Protein AF-A0A835HH61-F1 (afdb_monomer_lite)

Structure (mmCIF, N/CA/C/O backbone):
data_AF-A0A835HH61-F1
#
_entry.id   AF-A0A835HH61-F1
#
loop_
_atom_site.group_PDB
_atom_site.id
_atom_site.type_symbol
_atom_site.label_atom_id
_atom_site.label_alt_id
_atom_site.label_comp_id
_atom_site.label_asym_id
_atom_site.label_entity_id
_atom_site.label_seq_id
_atom_site.pdbx_PDB_ins_code
_atom_site.Cartn_x
_atom_site.Cartn_y
_atom_site.Cartn_z
_atom_site.occupancy
_atom_site.B_iso_or_equiv
_atom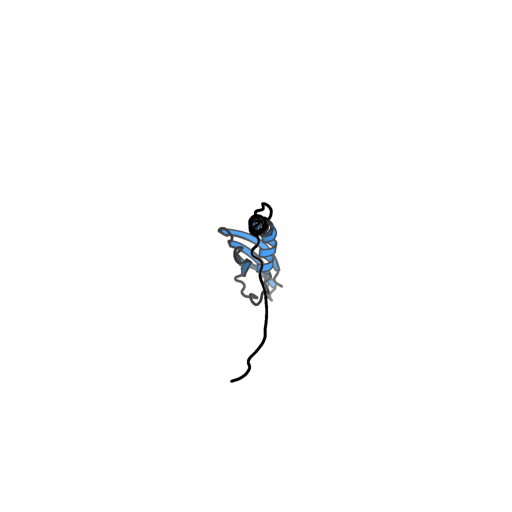_site.auth_seq_id
_atom_site.auth_comp_id
_atom_site.auth_asym_id
_atom_site.auth_atom_id
_atom_site.pdbx_PDB_model_num
ATOM 1 N N . MET A 1 1 ? 15.748 7.597 -13.199 1.00 56.84 1 MET A N 1
ATOM 2 C CA . MET A 1 1 ? 14.953 7.857 -11.973 1.00 56.84 1 MET A CA 1
ATOM 3 C C . MET A 1 1 ? 13.600 7.179 -12.129 1.00 56.84 1 MET A C 1
ATOM 5 O O . MET A 1 1 ? 13.004 7.337 -13.187 1.00 56.84 1 MET A O 1
ATOM 9 N N . ALA A 1 2 ? 13.149 6.400 -11.142 1.00 72.69 2 ALA A N 1
ATOM 10 C CA . ALA A 1 2 ? 11.863 5.702 -11.209 1.00 72.69 2 ALA A CA 1
ATOM 11 C C . ALA A 1 2 ? 10.735 6.573 -10.633 1.00 72.69 2 ALA A C 1
ATOM 13 O O . ALA A 1 2 ? 10.918 7.182 -9.579 1.00 72.69 2 ALA A O 1
ATOM 14 N N . SER A 1 3 ? 9.583 6.639 -11.309 1.00 80.38 3 SER A N 1
ATOM 15 C CA . SER A 1 3 ? 8.435 7.441 -10.856 1.00 80.38 3 SER A CA 1
ATOM 16 C C . SER A 1 3 ? 7.109 6.706 -11.040 1.00 80.38 3 SER A C 1
ATOM 18 O O . SER A 1 3 ? 6.824 6.186 -12.122 1.00 80.38 3 SER A O 1
ATOM 20 N N . CYS A 1 4 ? 6.306 6.664 -9.978 1.00 88.31 4 CYS A N 1
ATOM 21 C CA . CYS A 1 4 ? 4.953 6.112 -9.971 1.00 88.31 4 CYS A CA 1
ATOM 22 C C . CYS A 1 4 ? 4.008 7.137 -10.615 1.00 88.31 4 CYS A C 1
ATOM 24 O O . CYS A 1 4 ? 4.057 8.311 -10.257 1.00 88.31 4 CYS A O 1
ATOM 26 N N . PHE A 1 5 ? 3.182 6.720 -11.577 1.00 88.94 5 PHE A N 1
ATOM 27 C CA . PHE A 1 5 ? 2.400 7.659 -12.406 1.00 88.94 5 PHE A CA 1
ATOM 28 C C . PHE A 1 5 ? 0.945 7.243 -12.650 1.00 88.94 5 PHE A C 1
ATOM 30 O O . PHE A 1 5 ? 0.171 8.011 -13.213 1.00 88.94 5 PHE A O 1
ATOM 37 N N . ASN A 1 6 ? 0.580 6.024 -12.272 1.00 90.00 6 ASN A N 1
ATOM 38 C CA . ASN A 1 6 ? -0.776 5.506 -12.354 1.00 90.00 6 ASN A CA 1
ATOM 39 C C . ASN A 1 6 ? -0.938 4.490 -11.217 1.00 90.00 6 ASN A C 1
ATOM 41 O O . ASN A 1 6 ? -0.031 3.699 -10.961 1.00 90.00 6 ASN A O 1
ATOM 45 N N . THR A 1 7 ? -2.043 4.574 -10.486 1.00 92.88 7 THR A N 1
ATOM 46 C CA . THR A 1 7 ? -2.425 3.621 -9.441 1.00 92.88 7 THR A CA 1
ATOM 47 C C . THR A 1 7 ? -3.888 3.296 -9.670 1.00 92.88 7 THR A C 1
ATOM 49 O O . THR A 1 7 ? -4.699 4.207 -9.811 1.00 92.88 7 THR A O 1
ATOM 52 N N . THR A 1 8 ? -4.216 2.014 -9.753 1.00 92.69 8 THR A N 1
ATOM 53 C CA . THR A 1 8 ? -5.576 1.539 -10.023 1.00 92.69 8 THR A CA 1
ATOM 54 C C . THR A 1 8 ? -5.939 0.456 -9.029 1.00 92.69 8 THR A C 1
ATOM 56 O O . THR A 1 8 ? -5.175 -0.492 -8.859 1.00 92.69 8 THR A O 1
ATOM 59 N N . GLN A 1 9 ? -7.106 0.575 -8.401 1.00 92.94 9 GLN A N 1
ATOM 60 C CA . GLN A 1 9 ? -7.737 -0.537 -7.697 1.00 92.94 9 GLN A CA 1
ATOM 61 C C . GLN A 1 9 ? -8.154 -1.591 -8.733 1.00 92.94 9 GLN A C 1
ATOM 63 O O . GLN A 1 9 ? -8.772 -1.242 -9.738 1.00 92.94 9 GLN A O 1
ATOM 68 N N . VAL A 1 10 ? -7.787 -2.855 -8.514 1.00 94.00 10 VAL A N 1
ATOM 69 C CA . VAL A 1 10 ? -8.087 -3.968 -9.440 1.00 94.00 10 VAL A CA 1
ATOM 70 C C . VAL A 1 10 ? -8.921 -5.076 -8.805 1.00 94.00 10 VAL A C 1
ATOM 72 O O . VAL A 1 10 ? -9.594 -5.812 -9.519 1.00 94.00 10 VAL A O 1
ATOM 75 N N . HIS A 1 11 ? -8.904 -5.187 -7.477 1.00 91.56 11 HIS A N 1
ATOM 76 C CA . HIS A 1 11 ? -9.694 -6.167 -6.743 1.00 91.56 11 HIS A CA 1
ATOM 77 C C . HIS A 1 11 ? -10.103 -5.617 -5.374 1.00 91.56 11 HIS A C 1
ATOM 79 O O . HIS A 1 11 ? -9.358 -4.848 -4.760 1.00 91.56 11 HIS A O 1
ATOM 85 N N . VAL A 1 12 ? -11.286 -6.018 -4.911 1.00 90.25 12 VAL A N 1
ATOM 86 C CA . VAL A 1 12 ? -11.831 -5.710 -3.585 1.00 90.25 12 VAL A CA 1
ATOM 87 C C . VAL A 1 12 ? -12.506 -6.977 -3.069 1.00 90.25 12 VAL A C 1
ATOM 89 O O . VAL A 1 12 ? -13.485 -7.426 -3.661 1.00 90.25 12 VAL A O 1
ATOM 92 N N . ASP A 1 13 ? -11.994 -7.524 -1.970 1.00 88.06 13 ASP A N 1
ATOM 93 C CA . ASP A 1 13 ? -12.581 -8.649 -1.241 1.00 88.06 13 ASP A CA 1
ATOM 94 C C . ASP A 1 13 ? -12.845 -8.227 0.211 1.00 88.06 13 ASP A C 1
ATOM 96 O O . ASP A 1 13 ? -11.948 -8.163 1.058 1.00 88.06 13 ASP A O 1
ATOM 100 N N . GLY A 1 14 ? -14.089 -7.832 0.487 1.00 85.56 14 GLY A N 1
ATOM 101 C CA . GLY A 1 14 ? -14.501 -7.299 1.785 1.00 85.56 14 GLY A CA 1
ATOM 102 C C . GLY A 1 14 ? -13.697 -6.059 2.199 1.00 85.56 14 GLY A C 1
ATOM 103 O O . GLY A 1 14 ? -13.927 -4.962 1.695 1.00 85.56 14 GLY A O 1
ATOM 104 N N . LYS A 1 15 ? -12.775 -6.229 3.158 1.00 84.25 15 LYS A N 1
ATOM 105 C CA . LYS A 1 15 ? -11.859 -5.173 3.642 1.00 84.25 15 LYS A CA 1
ATOM 106 C C . LYS A 1 15 ? -10.451 -5.246 3.033 1.00 84.25 15 LYS A C 1
ATOM 108 O O . LYS A 1 15 ? -9.603 -4.427 3.388 1.00 84.25 15 LYS A O 1
ATOM 113 N N . ILE A 1 16 ? -10.189 -6.216 2.161 1.00 89.56 16 ILE A N 1
ATOM 114 C CA . ILE A 1 16 ? -8.922 -6.374 1.450 1.00 89.56 16 ILE A CA 1
ATOM 115 C C . ILE A 1 16 ? -9.061 -5.719 0.076 1.00 89.56 16 ILE A C 1
ATOM 117 O O . ILE A 1 16 ? -10.049 -5.919 -0.628 1.00 89.56 16 ILE A O 1
ATOM 121 N N . VAL A 1 17 ? -8.077 -4.909 -0.302 1.00 91.19 17 VAL A N 1
ATOM 122 C CA . VAL A 1 17 ? -8.062 -4.167 -1.563 1.00 91.19 17 VAL A CA 1
ATOM 123 C C . VAL A 1 17 ? -6.719 -4.368 -2.247 1.00 91.19 17 VAL A C 1
ATOM 125 O O . VAL A 1 17 ? -5.673 -4.121 -1.646 1.00 91.19 17 VAL A O 1
ATOM 128 N N . THR A 1 18 ? -6.741 -4.760 -3.517 1.00 93.31 18 THR A N 1
ATOM 129 C CA . THR A 1 18 ? -5.534 -4.897 -4.338 1.00 93.31 18 THR A CA 1
ATOM 130 C C . THR A 1 18 ? -5.428 -3.734 -5.313 1.00 93.31 18 THR A C 1
ATOM 132 O O . THR A 1 18 ? -6.362 -3.436 -6.066 1.00 93.31 18 THR A O 1
ATOM 135 N N . TYR A 1 19 ? -4.260 -3.099 -5.329 1.00 93.44 19 TYR A N 1
ATOM 136 C CA . TYR A 1 19 ? -3.899 -2.024 -6.243 1.00 93.44 19 TYR A CA 1
ATOM 137 C C . TYR A 1 19 ? -2.752 -2.448 -7.160 1.00 93.44 19 TYR A C 1
ATOM 139 O O . TYR A 1 19 ? -1.792 -3.078 -6.723 1.00 93.44 19 TYR A O 1
ATOM 147 N N . ILE A 1 20 ? -2.806 -2.005 -8.414 1.00 94.44 20 ILE A N 1
ATOM 148 C CA . ILE A 1 20 ? -1.669 -2.022 -9.335 1.00 94.44 20 ILE A CA 1
ATOM 149 C C . ILE A 1 20 ? -1.093 -0.611 -9.428 1.00 94.44 20 ILE A C 1
ATOM 151 O O . ILE A 1 20 ? -1.781 0.328 -9.830 1.00 94.44 20 ILE A O 1
ATOM 155 N N . VAL A 1 21 ? 0.184 -0.465 -9.071 1.00 93.56 21 VAL A N 1
ATOM 156 C CA . VAL A 1 21 ? 0.950 0.782 -9.190 1.00 93.56 21 VAL A CA 1
ATOM 157 C C . VAL A 1 21 ? 1.904 0.674 -10.375 1.00 93.56 21 VAL A C 1
ATOM 159 O O . VAL A 1 21 ? 2.828 -0.141 -10.373 1.00 93.56 21 VAL A O 1
ATOM 162 N N . LYS A 1 22 ? 1.713 1.525 -11.387 1.00 93.75 22 LYS A N 1
ATOM 163 C CA . LYS A 1 22 ? 2.568 1.584 -12.579 1.00 93.75 22 LYS A CA 1
ATOM 164 C C . LYS A 1 22 ? 3.696 2.590 -12.387 1.00 93.75 22 LYS A C 1
ATOM 166 O O . LYS A 1 22 ? 3.485 3.734 -11.970 1.00 93.75 22 LYS A O 1
ATOM 171 N N . VAL A 1 23 ? 4.905 2.164 -12.736 1.00 91.62 23 VAL A N 1
ATOM 172 C CA . VAL A 1 23 ? 6.155 2.894 -12.512 1.00 91.62 23 VAL A CA 1
ATOM 173 C C . VAL A 1 23 ? 6.911 3.028 -13.821 1.00 91.62 23 VAL A C 1
ATOM 175 O O . VAL A 1 23 ? 7.155 2.035 -14.505 1.00 91.62 23 VAL A O 1
ATOM 178 N N . ARG A 1 24 ? 7.307 4.255 -14.171 1.00 92.62 24 ARG A N 1
ATOM 179 C CA . ARG A 1 24 ? 8.228 4.498 -15.286 1.00 92.62 24 ARG A CA 1
ATOM 180 C C . ARG A 1 24 ? 9.634 4.154 -14.833 1.00 92.62 24 ARG A C 1
ATOM 182 O O . ARG A 1 24 ? 10.114 4.715 -13.849 1.00 92.62 24 ARG A O 1
ATOM 189 N N . MET A 1 25 ? 10.273 3.265 -15.571 1.00 88.56 25 MET A N 1
ATOM 190 C CA . MET A 1 25 ? 11.652 2.843 -15.388 1.00 88.56 25 MET A CA 1
ATOM 191 C C . MET A 1 25 ? 12.495 3.380 -16.549 1.00 88.56 25 MET A C 1
ATOM 193 O O . MET A 1 25 ? 11.986 3.574 -17.655 1.00 88.56 25 MET A O 1
ATOM 197 N N . VAL A 1 26 ? 13.773 3.649 -16.283 1.00 89.50 26 VAL A N 1
ATOM 198 C CA . VAL A 1 26 ? 14.739 4.127 -17.281 1.00 89.50 26 VAL A CA 1
ATOM 199 C C . VAL A 1 26 ? 16.055 3.388 -17.051 1.00 89.50 26 VAL A C 1
ATOM 201 O O . VAL A 1 26 ? 16.531 3.394 -15.913 1.00 89.50 26 VAL A O 1
ATOM 204 N N . SER A 1 27 ? 16.619 2.752 -18.082 1.00 87.06 27 SER A N 1
ATOM 205 C CA . SER A 1 27 ? 17.934 2.096 -17.999 1.00 87.06 27 SER A CA 1
ATOM 206 C C . SER A 1 27 ? 19.051 3.132 -18.079 1.00 87.06 27 SER A C 1
ATOM 208 O O . SER A 1 27 ? 18.840 4.277 -18.481 1.00 87.06 27 SER A O 1
ATOM 210 N N . GLU A 1 28 ? 20.271 2.716 -17.757 1.00 86.12 28 GLU A N 1
ATOM 211 C CA . GLU A 1 28 ? 21.480 3.523 -17.968 1.00 86.12 28 GLU A CA 1
ATOM 212 C C . GLU A 1 28 ? 21.682 3.889 -19.450 1.00 86.12 28 GLU A C 1
ATOM 214 O O . GLU A 1 28 ? 22.251 4.931 -19.759 1.00 86.12 28 GLU A O 1
ATOM 219 N N . LYS A 1 29 ? 21.134 3.082 -20.372 1.00 89.81 29 LYS A N 1
ATOM 220 C CA . LYS A 1 29 ? 21.123 3.329 -21.824 1.00 89.81 29 LYS A CA 1
ATOM 221 C C . LYS A 1 29 ? 19.977 4.245 -22.283 1.00 89.81 29 LYS A C 1
ATOM 223 O O . LYS A 1 29 ? 19.824 4.483 -23.477 1.00 89.81 29 LYS A O 1
ATOM 228 N N . GLY A 1 30 ? 19.154 4.749 -21.360 1.00 88.44 30 GLY A N 1
ATOM 229 C CA . GLY A 1 30 ? 18.027 5.642 -21.647 1.00 88.44 30 GLY A CA 1
ATOM 230 C C . GLY A 1 30 ? 16.74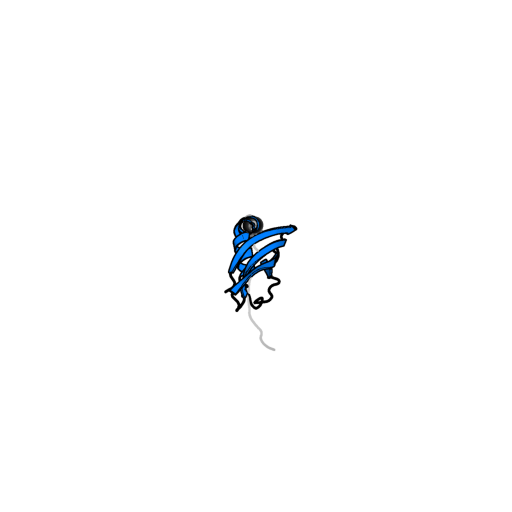5 4.950 -22.128 1.00 88.44 30 GLY A C 1
ATOM 231 O O . GLY A 1 30 ? 15.752 5.638 -22.380 1.00 88.44 30 GLY A O 1
ATOM 232 N N . GLU A 1 31 ? 16.726 3.617 -22.222 1.00 91.62 31 GLU A N 1
ATOM 233 C CA . GLU A 1 31 ? 15.539 2.844 -22.606 1.00 91.62 31 GLU A CA 1
ATOM 234 C C . GLU A 1 31 ? 14.449 3.026 -21.549 1.00 91.62 31 GLU A C 1
ATOM 236 O O . GLU A 1 31 ? 14.735 3.040 -20.351 1.00 91.62 31 GLU A O 1
ATOM 241 N N . ARG A 1 32 ? 13.191 3.167 -21.976 1.00 91.94 32 ARG A N 1
ATOM 242 C CA . ARG A 1 32 ? 12.057 3.433 -21.083 1.00 91.94 32 ARG A CA 1
ATOM 243 C C . ARG A 1 32 ? 11.074 2.277 -21.124 1.00 91.94 32 ARG A C 1
ATOM 245 O O . ARG A 1 32 ? 10.601 1.917 -22.196 1.00 91.94 32 ARG A O 1
ATOM 252 N N . TRP A 1 33 ? 10.709 1.758 -19.958 1.00 93.00 33 TRP A N 1
ATOM 253 C CA . TRP A 1 33 ? 9.641 0.770 -19.818 1.00 93.00 33 TRP A CA 1
ATOM 254 C C . TRP A 1 33 ? 8.738 1.108 -18.638 1.00 93.00 33 TRP A C 1
ATOM 256 O O . TRP A 1 33 ? 9.056 1.949 -17.791 1.00 93.00 33 TRP A O 1
ATOM 266 N N . VAL A 1 34 ? 7.585 0.452 -18.596 1.00 93.69 34 VAL A N 1
ATOM 267 C CA . VAL A 1 34 ? 6.677 0.488 -17.454 1.00 93.69 34 VAL A CA 1
ATOM 268 C C . VAL A 1 34 ? 6.829 -0.825 -16.702 1.00 93.69 34 VAL A C 1
ATOM 270 O O . VAL A 1 34 ? 6.854 -1.890 -17.313 1.00 93.69 34 VAL A O 1
ATOM 273 N N . LYS A 1 35 ? 6.942 -0.746 -15.377 1.00 91.75 35 LYS A N 1
ATOM 274 C CA . LYS A 1 35 ? 6.813 -1.900 -14.489 1.00 91.75 35 LYS A CA 1
ATOM 275 C C . LYS A 1 35 ? 5.598 -1.707 -13.597 1.00 91.75 35 LYS A C 1
ATOM 277 O O . LYS A 1 35 ? 5.343 -0.600 -13.125 1.00 91.75 35 LYS A O 1
ATOM 282 N N . GLU A 1 36 ? 4.869 -2.787 -13.378 1.00 94.19 36 GLU A N 1
ATOM 283 C CA . GLU A 1 36 ? 3.694 -2.821 -12.518 1.00 94.19 36 GLU A CA 1
ATOM 284 C C . GLU A 1 36 ? 4.060 -3.498 -11.195 1.00 94.19 36 GLU A C 1
ATOM 286 O O . GLU A 1 36 ? 4.844 -4.450 -11.166 1.00 94.19 36 GLU A O 1
ATOM 291 N N . TYR A 1 37 ? 3.544 -2.953 -10.097 1.00 92.50 37 TYR A N 1
ATOM 292 C CA . TYR A 1 37 ? 3.718 -3.486 -8.754 1.00 92.50 37 TYR A CA 1
ATOM 293 C C . TYR A 1 37 ? 2.355 -3.680 -8.114 1.00 92.50 37 TYR A C 1
ATOM 295 O O . TYR A 1 37 ? 1.580 -2.730 -8.000 1.00 92.50 37 TYR A O 1
ATOM 303 N N . GLU A 1 38 ? 2.097 -4.903 -7.676 1.00 93.25 38 GLU A N 1
ATOM 304 C CA . GLU A 1 38 ? 0.933 -5.231 -6.871 1.00 93.25 38 GLU A CA 1
ATOM 305 C C . GLU A 1 38 ? 1.137 -4.755 -5.426 1.00 93.25 38 GLU A C 1
ATOM 307 O O . GLU A 1 38 ? 2.227 -4.867 -4.842 1.00 93.25 38 GLU A O 1
ATOM 312 N N . VAL A 1 39 ? 0.081 -4.162 -4.879 1.00 92.06 39 VAL A N 1
ATOM 313 C CA . VAL A 1 39 ? 0.013 -3.650 -3.516 1.00 92.06 39 VAL A CA 1
ATOM 314 C C . VAL A 1 39 ? -1.291 -4.123 -2.891 1.00 92.06 39 VAL A C 1
ATOM 316 O O . VAL A 1 39 ? -2.372 -3.718 -3.316 1.00 92.06 39 VAL A O 1
ATOM 319 N N . PHE A 1 40 ? -1.178 -4.948 -1.861 1.00 91.19 40 PHE A N 1
ATOM 320 C CA . PHE A 1 40 ? -2.290 -5.400 -1.041 1.00 91.19 40 PHE A CA 1
ATOM 321 C C . PHE A 1 40 ? -2.476 -4.438 0.128 1.00 91.19 40 PHE A C 1
ATOM 323 O O . PHE A 1 40 ? -1.516 -4.105 0.822 1.00 91.19 40 PHE A O 1
ATOM 330 N N . TYR A 1 41 ? -3.709 -4.004 0.360 1.00 89.12 41 TYR A N 1
ATOM 331 C CA . TYR A 1 41 ? -4.119 -3.273 1.550 1.00 89.12 41 TYR A CA 1
ATOM 332 C C . TYR A 1 41 ? -5.143 -4.101 2.323 1.00 89.12 41 TYR A C 1
ATOM 334 O O . TYR A 1 41 ? -6.180 -4.475 1.780 1.00 89.12 41 TYR A O 1
ATOM 342 N N . ASN A 1 42 ? -4.866 -4.360 3.596 1.00 87.44 42 ASN A N 1
ATOM 343 C CA . ASN A 1 42 ? -5.761 -5.050 4.511 1.00 87.44 42 ASN A CA 1
ATOM 344 C C . ASN A 1 42 ? -6.346 -4.033 5.500 1.00 87.44 42 ASN A C 1
ATOM 346 O O . ASN A 1 42 ? -5.720 -3.669 6.497 1.00 87.44 42 ASN A O 1
ATOM 350 N N . GLY A 1 43 ? -7.579 -3.592 5.243 1.00 81.75 43 GLY A N 1
ATOM 351 C CA . GLY A 1 43 ? -8.284 -2.626 6.084 1.00 81.75 43 GLY A CA 1
ATOM 352 C C . GLY A 1 43 ? -8.744 -3.160 7.442 1.00 81.75 43 GLY A C 1
ATOM 353 O O . GLY A 1 43 ? -9.237 -2.381 8.251 1.00 81.75 43 GLY A O 1
ATOM 354 N N . LYS A 1 44 ? -8.611 -4.465 7.719 1.00 82.50 44 LYS A N 1
ATOM 355 C CA . LYS A 1 44 ? -8.892 -5.037 9.046 1.00 82.50 44 LYS A CA 1
ATOM 356 C C . LYS A 1 44 ? -7.714 -4.832 10.002 1.00 82.50 44 LYS A C 1
ATOM 358 O O . LYS A 1 44 ? -7.934 -4.536 11.171 1.00 82.50 44 LYS A O 1
ATOM 363 N N . GLU A 1 45 ? -6.493 -4.987 9.498 1.00 82.62 45 GLU A N 1
ATOM 364 C CA . GLU A 1 45 ? -5.248 -4.923 10.284 1.00 82.62 45 GLU A CA 1
ATOM 365 C C . GLU A 1 45 ? -4.458 -3.623 10.043 1.00 82.62 45 GLU A C 1
ATOM 367 O O . GLU A 1 45 ? -3.444 -3.381 10.690 1.00 82.62 45 GLU A O 1
ATOM 372 N N . ILE A 1 46 ? -4.958 -2.752 9.154 1.00 79.25 46 ILE A N 1
ATOM 373 C CA . ILE A 1 46 ? -4.315 -1.500 8.712 1.00 79.25 46 ILE A CA 1
ATOM 374 C C . ILE A 1 46 ? -2.910 -1.779 8.141 1.00 79.25 46 ILE A C 1
ATOM 376 O O . ILE A 1 46 ? -1.973 -0.991 8.270 1.00 79.25 46 ILE A O 1
ATOM 380 N N . GLU A 1 47 ? -2.770 -2.927 7.480 1.00 83.50 47 GLU A N 1
ATOM 381 C CA . GLU A 1 47 ? -1.519 -3.377 6.886 1.00 83.50 47 GLU A CA 1
ATOM 382 C C . GLU A 1 47 ? -1.505 -3.084 5.384 1.00 83.50 47 GLU A C 1
ATOM 384 O O . GLU A 1 47 ? -2.522 -3.193 4.694 1.00 83.50 47 GLU A O 1
ATOM 389 N N . VAL A 1 48 ? -0.335 -2.722 4.857 1.00 86.69 48 VAL A N 1
ATOM 390 C CA . VAL A 1 48 ? -0.105 -2.596 3.419 1.00 86.69 48 VAL A CA 1
ATOM 391 C C . VAL A 1 48 ? 1.168 -3.345 3.043 1.00 86.69 48 VAL A C 1
ATOM 393 O O . VAL A 1 48 ? 2.230 -3.126 3.621 1.00 86.69 48 VAL A O 1
ATOM 396 N N . GLN A 1 49 ? 1.058 -4.229 2.057 1.00 88.69 49 GLN A N 1
ATOM 397 C CA . GLN A 1 49 ? 2.151 -5.057 1.561 1.00 88.69 49 GLN A CA 1
ATOM 398 C C . GLN A 1 49 ? 2.337 -4.793 0.067 1.00 88.69 49 GLN A C 1
ATOM 400 O O . GLN A 1 49 ? 1.383 -4.818 -0.704 1.00 88.69 49 GLN A O 1
ATOM 405 N N . CYS A 1 50 ? 3.572 -4.546 -0.368 1.00 89.62 50 CYS A N 1
ATOM 406 C CA . CYS A 1 50 ? 3.903 -4.368 -1.782 1.00 89.62 50 CYS A CA 1
ATOM 407 C C . CYS A 1 50 ? 4.994 -5.345 -2.208 1.00 89.62 50 CYS A C 1
ATOM 409 O O . CYS A 1 50 ? 6.047 -5.412 -1.569 1.00 89.62 50 CYS A O 1
ATOM 411 N N . ILE A 1 51 ? 4.790 -6.002 -3.355 1.00 89.50 51 ILE A N 1
ATOM 412 C CA . ILE A 1 51 ? 5.711 -6.998 -3.929 1.00 89.50 51 ILE A CA 1
ATOM 413 C C . ILE A 1 51 ? 7.091 -6.436 -4.316 1.00 89.50 51 ILE A C 1
ATOM 415 O O . ILE A 1 51 ? 7.967 -7.176 -4.757 1.00 89.50 51 ILE A O 1
ATOM 419 N N . CYS A 1 52 ? 7.310 -5.118 -4.215 1.00 86.62 52 CYS A N 1
ATOM 420 C CA . CYS A 1 52 ? 8.595 -4.524 -4.572 1.00 86.62 52 CYS A CA 1
ATOM 421 C C . CYS A 1 52 ? 9.714 -4.839 -3.575 1.00 86.62 52 CYS A C 1
ATOM 423 O O . CYS A 1 52 ? 10.867 -4.607 -3.923 1.00 86.62 52 CYS A O 1
ATOM 425 N N . ASN A 1 53 ? 9.396 -5.287 -2.352 1.00 70.56 53 ASN A N 1
ATOM 426 C CA . ASN A 1 53 ? 10.320 -5.650 -1.260 1.00 70.56 53 ASN A CA 1
ATOM 427 C C . ASN A 1 53 ? 11.340 -4.572 -0.818 1.00 70.56 53 ASN A C 1
ATOM 429 O O . ASN A 1 53 ? 12.043 -4.762 0.168 1.00 70.56 53 ASN A O 1
ATOM 433 N N . LEU A 1 54 ? 11.402 -3.425 -1.502 1.00 68.56 54 LEU A N 1
ATOM 434 C CA . LEU A 1 54 ? 12.424 -2.391 -1.320 1.00 68.56 54 LEU A CA 1
ATOM 435 C C . LEU A 1 54 ? 12.404 -1.671 0.037 1.00 68.56 54 LEU A C 1
ATOM 437 O O . LEU A 1 54 ? 13.402 -1.044 0.370 1.00 68.56 54 LEU A O 1
ATOM 441 N N . PHE A 1 55 ? 11.296 -1.713 0.782 1.00 61.00 55 PHE A N 1
ATOM 442 C CA . PHE A 1 55 ? 11.230 -1.312 2.192 1.00 61.00 55 PHE A CA 1
ATOM 443 C C . PHE A 1 55 ? 9.885 -1.762 2.782 1.00 61.00 55 PHE A C 1
ATOM 445 O O . PHE A 1 55 ? 8.850 -1.210 2.417 1.00 61.00 55 PHE A O 1
ATOM 452 N N . ASN A 1 56 ? 9.919 -2.760 3.669 1.00 55.66 56 ASN A N 1
ATOM 453 C CA . ASN A 1 56 ? 8.826 -3.154 4.568 1.00 55.66 56 ASN A CA 1
ATOM 454 C C . ASN A 1 56 ? 9.456 -3.496 5.932 1.00 55.66 56 ASN A C 1
ATOM 456 O O . ASN A 1 56 ? 9.585 -4.660 6.304 1.00 55.66 56 ASN A O 1
ATOM 460 N N . PHE A 1 57 ? 9.946 -2.484 6.653 1.00 54.19 57 PHE A N 1
ATOM 461 C CA . PHE A 1 57 ? 10.529 -2.671 7.986 1.00 54.19 57 PHE A CA 1
ATOM 462 C C . PHE A 1 57 ? 10.217 -1.468 8.880 1.00 54.19 57 PHE A C 1
ATOM 464 O O . PHE A 1 57 ? 10.379 -0.321 8.461 1.00 54.19 57 PHE A O 1
ATOM 471 N N . LYS A 1 58 ? 9.760 -1.733 10.113 1.00 57.34 58 LYS A N 1
ATOM 472 C CA . LYS A 1 58 ? 9.473 -0.727 11.159 1.00 57.34 58 LYS A CA 1
ATOM 473 C C . LYS A 1 58 ? 8.622 0.477 10.698 1.00 57.34 58 LYS A C 1
ATOM 475 O O . LYS A 1 58 ? 8.885 1.607 11.094 1.00 57.34 58 LYS A O 1
ATOM 480 N N . GLY A 1 59 ? 7.606 0.242 9.865 1.00 63.31 59 GLY A N 1
ATOM 481 C CA . GLY A 1 59 ? 6.644 1.274 9.447 1.00 63.31 59 GLY A CA 1
ATOM 482 C C . GLY A 1 59 ? 7.116 2.225 8.338 1.00 63.31 59 GLY A C 1
ATOM 483 O O . GLY A 1 59 ? 6.358 3.107 7.944 1.00 63.31 59 GLY A O 1
ATOM 484 N N . ILE A 1 60 ? 8.322 2.047 7.786 1.00 74.44 60 ILE A N 1
ATOM 485 C CA . ILE A 1 60 ? 8.733 2.763 6.571 1.00 74.44 60 ILE A CA 1
ATOM 486 C C . ILE A 1 60 ? 8.148 2.032 5.361 1.00 74.44 60 ILE A C 1
ATOM 488 O O . ILE A 1 60 ? 8.552 0.912 5.043 1.00 74.44 60 ILE A O 1
ATOM 492 N N . LEU A 1 61 ? 7.196 2.688 4.696 1.00 80.81 61 LEU A N 1
ATOM 493 C CA . LEU A 1 61 ? 6.503 2.180 3.516 1.00 80.81 61 LEU A CA 1
ATOM 494 C C . LEU A 1 61 ? 7.219 2.568 2.221 1.00 80.81 61 LEU A C 1
ATOM 496 O O . LEU A 1 61 ? 7.667 3.702 2.043 1.00 80.81 61 LEU A O 1
ATOM 500 N N . CYS A 1 62 ? 7.257 1.644 1.262 1.00 87.75 62 CYS A N 1
ATOM 501 C CA . CYS A 1 62 ? 7.712 1.954 -0.089 1.00 87.75 62 CYS A CA 1
ATOM 502 C C . CYS A 1 62 ? 6.790 2.974 -0.800 1.00 87.75 62 CYS A C 1
ATOM 504 O O . CYS A 1 62 ? 5.599 3.100 -0.504 1.00 87.75 62 CYS A O 1
ATOM 506 N N . ARG A 1 63 ? 7.317 3.664 -1.825 1.00 87.06 63 ARG A N 1
ATOM 507 C CA . ARG A 1 63 ? 6.554 4.655 -2.612 1.00 87.06 63 ARG A CA 1
ATOM 508 C C . ARG A 1 63 ? 5.283 4.073 -3.256 1.00 87.06 63 ARG A C 1
ATOM 510 O O . ARG A 1 63 ? 4.314 4.808 -3.432 1.00 87.06 63 ARG A O 1
ATOM 517 N N . HIS A 1 64 ? 5.260 2.779 -3.583 1.00 90.00 64 HIS A N 1
ATOM 518 C CA . HIS A 1 64 ? 4.072 2.115 -4.134 1.00 90.00 64 HIS A CA 1
ATOM 519 C C . HIS A 1 64 ? 2.970 1.956 -3.080 1.00 90.00 64 HIS A C 1
ATOM 521 O O . HIS A 1 64 ? 1.826 2.299 -3.353 1.00 90.00 64 HIS A O 1
ATOM 527 N N . ALA A 1 65 ? 3.324 1.520 -1.867 1.00 88.88 65 ALA A N 1
ATOM 528 C CA . ALA A 1 65 ? 2.396 1.418 -0.744 1.00 88.88 65 ALA A CA 1
ATOM 529 C C . ALA A 1 65 ? 1.791 2.785 -0.390 1.00 88.88 65 ALA A C 1
ATOM 531 O O . ALA A 1 65 ? 0.576 2.900 -0.277 1.00 88.88 65 ALA A O 1
ATOM 532 N N . LEU A 1 66 ? 2.610 3.843 -0.341 1.00 87.75 66 LEU A N 1
ATOM 533 C CA . LEU A 1 66 ? 2.115 5.217 -0.173 1.00 87.75 66 LEU A CA 1
ATOM 534 C C . LEU A 1 66 ? 1.191 5.651 -1.325 1.00 87.75 66 LEU A C 1
ATOM 536 O O . LEU A 1 66 ? 0.156 6.261 -1.086 1.00 87.75 66 LEU A O 1
ATOM 540 N N . SER A 1 67 ? 1.515 5.295 -2.573 1.00 85.81 67 SER A N 1
ATOM 541 C CA . SER A 1 67 ? 0.652 5.601 -3.726 1.00 85.81 67 SER A CA 1
ATOM 542 C C . SER A 1 67 ? -0.711 4.902 -3.617 1.00 85.81 67 SER A C 1
ATOM 544 O O . SER A 1 67 ? -1.734 5.531 -3.875 1.00 85.81 67 SER A O 1
ATOM 546 N N . ALA A 1 68 ? -0.744 3.636 -3.190 1.00 85.75 68 ALA A N 1
ATOM 547 C CA . ALA A 1 68 ? -1.982 2.898 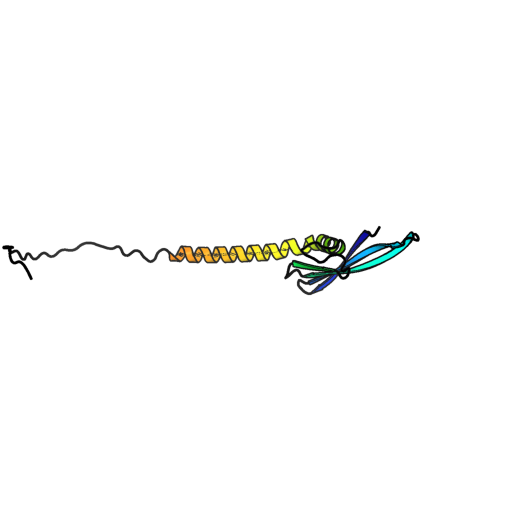-2.943 1.00 85.75 68 ALA A CA 1
ATOM 548 C C . ALA A 1 68 ? -2.798 3.501 -1.787 1.00 85.75 68 ALA A C 1
ATOM 550 O O . ALA A 1 68 ? -3.992 3.730 -1.953 1.00 85.75 68 ALA A O 1
ATOM 551 N N . LEU A 1 69 ? -2.158 3.836 -0.658 1.00 86.31 69 LEU A N 1
ATOM 552 C CA . LEU A 1 69 ? -2.823 4.461 0.493 1.00 86.31 69 LEU A CA 1
ATOM 553 C C . LEU A 1 69 ? -3.445 5.822 0.148 1.00 86.31 69 LEU A C 1
ATOM 555 O O . LEU A 1 69 ? -4.599 6.054 0.496 1.00 86.31 69 LEU A O 1
ATOM 559 N N . ASN A 1 70 ? -2.753 6.674 -0.614 1.00 84.12 70 ASN A N 1
ATOM 560 C CA . ASN A 1 70 ? -3.316 7.947 -1.079 1.00 84.12 70 ASN A CA 1
ATOM 561 C C . ASN A 1 70 ? -4.533 7.745 -2.010 1.00 84.12 70 ASN A C 1
ATOM 563 O O . ASN A 1 70 ? -5.435 8.572 -2.045 1.00 84.12 70 ASN A O 1
ATOM 567 N N . ASN A 1 71 ? -4.600 6.629 -2.748 1.00 81.12 71 ASN A N 1
ATOM 568 C CA . ASN A 1 71 ? -5.780 6.259 -3.545 1.00 81.12 71 ASN A CA 1
ATOM 569 C C . ASN A 1 71 ? -6.882 5.565 -2.711 1.00 81.12 71 ASN A C 1
ATOM 571 O O . ASN A 1 71 ? -7.947 5.245 -3.237 1.00 81.12 71 ASN A O 1
ATOM 575 N N . ASN A 1 72 ? -6.645 5.329 -1.418 1.00 71.94 72 ASN A N 1
ATOM 576 C CA . ASN A 1 72 ? -7.548 4.644 -0.491 1.00 71.94 72 ASN A CA 1
ATOM 577 C C . ASN A 1 72 ? -8.251 5.604 0.495 1.00 71.94 72 ASN A C 1
ATOM 579 O O . ASN A 1 72 ? -9.155 5.198 1.229 1.00 71.94 72 ASN A O 1
ATOM 583 N N . GLU A 1 73 ? -7.890 6.893 0.502 1.00 58.66 73 GLU A N 1
ATOM 584 C CA . GLU A 1 73 ? -8.450 7.913 1.412 1.00 58.66 73 GLU A CA 1
ATOM 585 C C . GLU A 1 73 ? -9.986 8.047 1.307 1.00 58.66 73 GLU A C 1
ATOM 587 O O . GLU A 1 73 ? -10.660 8.411 2.278 1.00 58.66 73 GLU A O 1
ATOM 592 N N . ALA A 1 74 ? -10.565 7.665 0.163 1.00 53.00 74 ALA A N 1
ATOM 593 C CA . ALA A 1 74 ? -12.009 7.626 -0.063 1.00 53.00 74 ALA A CA 1
ATOM 594 C C . ALA A 1 74 ? -12.748 6.492 0.684 1.00 53.00 74 ALA A C 1
ATOM 596 O O . ALA A 1 74 ? -13.940 6.640 0.958 1.00 53.00 74 ALA A O 1
ATOM 597 N N . ALA A 1 75 ? -12.079 5.378 1.012 1.00 52.84 75 ALA A N 1
ATOM 598 C CA . ALA A 1 75 ? -12.709 4.190 1.601 1.00 52.84 75 ALA A CA 1
ATOM 599 C C . ALA A 1 75 ? -12.477 4.069 3.117 1.00 52.84 75 ALA A C 1
ATOM 601 O O . ALA A 1 75 ? -13.389 3.713 3.865 1.00 52.84 75 ALA A O 1
ATOM 602 N N . VAL A 1 76 ? -11.275 4.405 3.599 1.00 55.44 76 VAL A N 1
ATOM 603 C CA . VAL A 1 76 ? -10.905 4.221 5.017 1.00 55.44 76 VAL A CA 1
ATOM 604 C C . VAL A 1 76 ? -11.606 5.225 5.941 1.00 55.44 76 VAL A C 1
ATOM 606 O O . VAL A 1 76 ? -11.926 4.884 7.080 1.00 55.44 76 VAL A O 1
ATOM 609 N N . SER A 1 77 ? -11.874 6.439 5.450 1.00 55.66 77 SER A N 1
ATOM 610 C CA . SER A 1 77 ? -12.303 7.596 6.251 1.00 55.66 77 SER A CA 1
ATOM 611 C C . SER A 1 77 ? -13.737 7.537 6.793 1.00 55.66 77 SER A C 1
ATOM 613 O O . SER A 1 77 ? -14.026 8.194 7.791 1.00 55.66 77 SER A O 1
ATOM 615 N N . LYS A 1 78 ? -14.642 6.761 6.177 1.00 56.38 78 LYS A N 1
ATOM 616 C CA . LYS A 1 78 ? -16.069 6.731 6.558 1.00 56.38 78 LYS A CA 1
ATOM 617 C C . LYS A 1 78 ? -16.452 5.508 7.383 1.00 56.38 78 LYS A C 1
ATOM 619 O O . LYS A 1 78 ? -17.026 5.664 8.457 1.00 56.38 78 LYS A O 1
ATOM 624 N N . GLU A 1 79 ? -16.113 4.304 6.927 1.00 64.62 79 GLU A N 1
ATOM 625 C CA . GLU A 1 79 ? -16.575 3.076 7.592 1.00 64.62 79 GLU A CA 1
ATOM 626 C C . GLU A 1 79 ? -15.916 2.856 8.961 1.00 64.62 79 GLU A C 1
ATOM 628 O O . GLU A 1 79 ? -16.585 2.440 9.903 1.00 64.62 79 GLU A O 1
ATOM 633 N N . HIS A 1 80 ? -14.639 3.216 9.128 1.00 63.16 80 HIS A N 1
ATOM 634 C CA . HIS A 1 80 ? -13.983 3.118 10.437 1.00 63.16 80 HIS A CA 1
ATOM 635 C C . HIS A 1 80 ? -14.485 4.166 11.431 1.00 63.16 80 HIS A C 1
ATOM 637 O O . HIS A 1 80 ? -14.609 3.862 12.615 1.00 63.16 80 HIS A O 1
ATOM 643 N N . TYR A 1 81 ? -14.831 5.372 10.964 1.00 66.31 81 TYR A N 1
ATOM 644 C CA . TYR A 1 81 ? -15.386 6.403 11.841 1.00 66.31 81 TYR A CA 1
ATOM 645 C C . TYR A 1 81 ? -16.795 6.032 12.324 1.00 66.31 81 TYR A C 1
ATOM 647 O O . TYR A 1 81 ? -17.089 6.217 13.500 1.00 66.31 81 TYR A O 1
ATOM 655 N N . LYS A 1 82 ? -17.635 5.418 11.473 1.00 77.56 82 LYS A N 1
ATOM 656 C CA . LYS A 1 82 ? -18.934 4.855 11.891 1.00 77.56 82 LYS A CA 1
ATOM 657 C C . LYS A 1 82 ? -18.778 3.805 12.992 1.00 77.56 82 LYS A C 1
ATOM 659 O O . LYS A 1 82 ? -19.359 3.973 14.055 1.00 77.56 82 LYS A O 1
ATOM 664 N N . VAL A 1 83 ? -17.944 2.782 12.780 1.00 83.00 83 VAL A N 1
ATOM 665 C CA . VAL A 1 83 ? -17.738 1.706 13.771 1.00 83.00 83 VAL A CA 1
ATOM 666 C C . VAL A 1 83 ? -17.165 2.253 15.087 1.00 83.00 83 VAL A C 1
ATOM 668 O O . VAL A 1 83 ? -17.570 1.824 16.166 1.00 83.00 83 VAL A O 1
ATOM 671 N N . ALA A 1 84 ? -16.262 3.238 15.027 1.00 81.25 84 ALA A N 1
ATOM 672 C CA . ALA A 1 84 ? -15.750 3.909 16.222 1.00 81.25 84 ALA A CA 1
ATOM 673 C C . ALA A 1 84 ? -16.839 4.717 16.957 1.00 81.25 84 ALA A C 1
ATOM 675 O O . ALA A 1 84 ? -16.925 4.648 18.182 1.00 81.25 84 ALA A O 1
ATOM 676 N N . LEU A 1 85 ? -17.694 5.448 16.231 1.00 86.81 85 LEU A N 1
ATOM 677 C CA . LEU A 1 85 ? -18.839 6.165 16.806 1.00 86.81 85 LEU A CA 1
ATOM 678 C C . LEU A 1 85 ? -19.871 5.213 17.429 1.00 86.81 85 LEU A C 1
ATOM 680 O O . LEU A 1 85 ? -20.378 5.500 18.511 1.00 86.81 85 LEU A O 1
ATOM 684 N N . GLU A 1 86 ? -20.162 4.084 16.783 1.00 88.38 86 GLU A N 1
ATOM 685 C CA . GLU A 1 86 ? -21.076 3.051 17.286 1.00 88.38 86 GLU A CA 1
ATOM 686 C C . GLU A 1 86 ? -20.556 2.439 18.594 1.00 88.38 86 GLU A C 1
ATOM 688 O O . GLU A 1 86 ? -21.290 2.386 19.581 1.00 88.38 86 GLU A O 1
ATOM 693 N N . ALA A 1 87 ? -19.268 2.080 18.652 1.00 88.88 87 ALA A N 1
ATOM 694 C CA . ALA A 1 87 ? -18.634 1.574 19.870 1.00 88.88 87 ALA A CA 1
ATOM 695 C C . ALA A 1 87 ? -18.638 2.608 21.016 1.00 88.88 87 ALA A C 1
ATOM 697 O O . ALA A 1 87 ? -18.868 2.254 22.175 1.00 88.88 87 ALA A O 1
ATOM 698 N N . LEU A 1 88 ? -18.434 3.896 20.709 1.00 90.50 88 LEU A N 1
ATOM 699 C CA . LEU A 1 88 ? -18.544 4.983 21.690 1.00 90.50 88 LEU A CA 1
ATOM 700 C C . LEU A 1 88 ? -19.990 5.178 22.176 1.00 90.50 88 LEU A C 1
ATOM 702 O O . LEU A 1 88 ? -20.212 5.379 23.371 1.00 90.50 88 LEU A O 1
ATOM 706 N N . ALA A 1 89 ? -20.982 5.078 21.288 1.00 91.19 89 ALA A N 1
ATOM 707 C CA . ALA A 1 89 ? -22.396 5.142 21.652 1.00 91.19 89 ALA A CA 1
ATOM 708 C C . ALA A 1 89 ? -22.811 3.960 22.548 1.00 91.19 89 ALA A C 1
ATOM 710 O O . ALA A 1 89 ? -23.504 4.160 23.549 1.00 91.19 89 ALA A O 1
ATOM 711 N N . GLU A 1 90 ? -22.336 2.747 22.249 1.00 91.62 90 GLU A N 1
ATOM 712 C CA . GLU A 1 90 ? -22.548 1.565 23.087 1.00 91.62 90 GLU A CA 1
ATOM 713 C C . GLU A 1 90 ? -21.891 1.727 24.469 1.00 91.62 90 GLU A C 1
ATOM 715 O O . GLU A 1 90 ? -22.517 1.438 25.492 1.00 91.62 90 GLU A O 1
ATOM 720 N N . ALA A 1 91 ? -20.661 2.252 24.525 1.00 90.06 91 ALA A N 1
ATOM 721 C CA . ALA A 1 91 ? -19.971 2.544 25.780 1.00 90.06 91 ALA A CA 1
ATOM 722 C C . ALA A 1 91 ? -20.742 3.567 26.636 1.00 90.06 91 ALA A C 1
ATOM 724 O O . ALA A 1 91 ? -20.972 3.321 27.820 1.00 90.06 91 ALA A O 1
ATOM 725 N N . MET A 1 92 ? -21.232 4.663 26.044 1.00 87.62 92 MET A N 1
ATOM 726 C CA . MET A 1 92 ? -22.077 5.639 26.751 1.00 87.62 92 MET A CA 1
ATOM 727 C C . MET A 1 92 ? -23.398 5.030 27.249 1.00 87.62 92 MET A C 1
ATOM 729 O O . MET A 1 92 ? -23.861 5.371 28.337 1.00 87.62 92 MET A O 1
ATOM 733 N N . ASN A 1 93 ? -24.000 4.102 26.499 1.00 89.00 93 ASN A N 1
ATOM 734 C CA . ASN A 1 93 ? -25.209 3.398 26.936 1.00 89.00 93 ASN A CA 1
ATOM 735 C C . ASN A 1 93 ? -24.946 2.429 28.108 1.00 89.00 93 ASN A C 1
ATOM 737 O O . ASN A 1 93 ? -25.831 2.182 28.928 1.00 89.00 93 ASN A O 1
ATOM 741 N N . LYS A 1 94 ? -23.723 1.895 28.224 1.00 83.94 94 LYS A N 1
ATOM 742 C CA . LYS A 1 94 ? -23.285 1.111 29.390 1.00 83.94 94 LYS A CA 1
ATOM 743 C C . LYS A 1 94 ? -23.033 2.002 30.610 1.00 83.94 94 LYS A C 1
ATOM 745 O O . LYS A 1 94 ? -23.470 1.642 31.696 1.00 83.94 94 LYS A O 1
ATOM 750 N N . VAL A 1 95 ? -22.428 3.184 30.441 1.00 81.69 95 VAL A N 1
ATOM 751 C CA . VAL A 1 95 ? -22.219 4.153 31.542 1.00 81.69 95 VAL A CA 1
ATOM 752 C C . VAL A 1 95 ? -23.547 4.558 32.195 1.00 81.69 95 VAL A C 1
ATOM 754 O O . VAL A 1 95 ? -23.674 4.464 33.413 1.00 81.69 95 VAL A O 1
ATOM 757 N N . LYS A 1 96 ? -24.581 4.870 31.401 1.00 78.06 96 LYS A N 1
ATOM 758 C CA . LYS A 1 96 ? -25.927 5.206 31.915 1.00 78.06 96 LYS A CA 1
ATOM 759 C C . LYS A 1 96 ? -26.579 4.101 32.758 1.00 78.06 96 LYS A C 1
ATOM 761 O O . LYS A 1 96 ? -27.420 4.389 33.603 1.00 78.06 96 LYS A O 1
ATOM 766 N N . GLN A 1 97 ? -26.215 2.836 32.538 1.00 68.00 97 GLN A N 1
ATOM 767 C CA . GLN A 1 97 ? -26.707 1.718 33.352 1.00 68.00 97 GLN A CA 1
ATOM 768 C C . GLN A 1 97 ? -25.973 1.602 34.697 1.00 68.00 97 GLN A C 1
ATOM 770 O O . GLN A 1 97 ? -26.547 1.079 35.650 1.00 68.00 97 GLN A O 1
ATOM 775 N N . VAL A 1 98 ? -24.743 2.118 34.800 1.00 64.06 98 VAL A N 1
ATOM 776 C CA . VAL A 1 98 ? -23.984 2.180 36.061 1.00 64.06 98 VAL A CA 1
ATOM 777 C C . VAL A 1 98 ? -24.501 3.317 36.947 1.00 64.06 98 VAL A C 1
ATOM 779 O O . VAL A 1 98 ? -24.750 3.088 38.127 1.00 64.06 98 VAL A O 1
ATOM 782 N N . GLU A 1 99 ? -24.783 4.491 36.370 1.00 60.16 99 GLU A N 1
ATOM 783 C CA . GLU A 1 99 ? -25.404 5.632 37.076 1.00 60.16 99 GLU A CA 1
ATOM 784 C C . GLU A 1 99 ? -26.776 5.268 37.688 1.00 60.16 99 GLU A C 1
ATOM 786 O O . GLU A 1 99 ? -27.162 5.780 38.737 1.00 60.16 99 GLU A O 1
ATOM 791 N N . GLY A 1 100 ? -27.504 4.320 37.084 1.00 52.09 100 GLY A N 1
ATOM 792 C CA . GLY A 1 100 ? -28.758 3.783 37.626 1.00 52.09 100 GLY A CA 1
ATOM 793 C C . GLY A 1 100 ? -28.604 2.818 38.814 1.00 52.09 100 GLY A C 1
ATOM 794 O O . GLY A 1 100 ? -29.611 2.419 39.402 1.00 52.09 100 GLY A O 1
ATOM 795 N N . CYS A 1 101 ? -27.380 2.417 39.175 1.00 49.00 101 CYS A N 1
ATOM 796 C CA . CYS A 1 101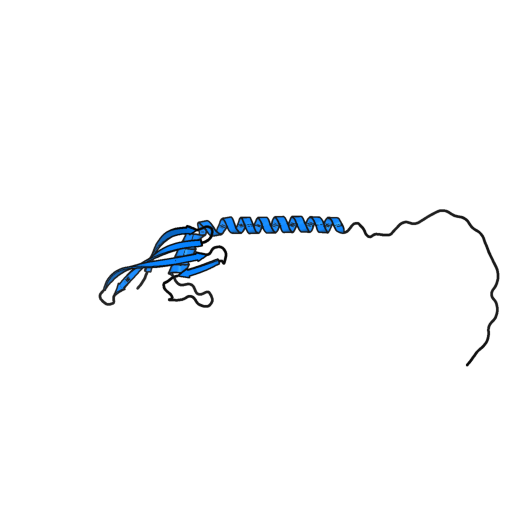 ? -27.129 1.415 40.214 1.00 49.00 101 CYS A CA 1
ATOM 797 C C . CYS A 1 101 ? -26.783 2.015 41.594 1.00 49.00 101 CYS A C 1
ATOM 799 O O . CYS A 1 101 ? -26.892 1.316 42.603 1.00 49.00 101 CYS A O 1
ATOM 801 N N . GLU A 1 102 ? -26.415 3.298 41.675 1.00 51.06 102 GLU A N 1
ATOM 802 C CA . GLU A 1 102 ? -25.878 3.919 42.903 1.00 51.06 102 GLU A CA 1
ATOM 803 C C . GLU A 1 102 ? -26.937 4.338 43.951 1.00 51.06 102 GLU A C 1
ATOM 805 O O . GLU A 1 102 ? -26.585 4.806 45.030 1.00 51.06 102 GLU A O 1
ATOM 810 N N . LEU A 1 103 ? -28.237 4.124 43.698 1.00 51.69 103 LEU A N 1
ATOM 811 C CA . LEU A 1 103 ? -29.336 4.547 44.592 1.00 51.69 103 LEU A CA 1
ATOM 812 C C . LEU A 1 103 ? -30.064 3.411 45.340 1.00 51.69 103 LEU A C 1
ATOM 814 O O . LEU A 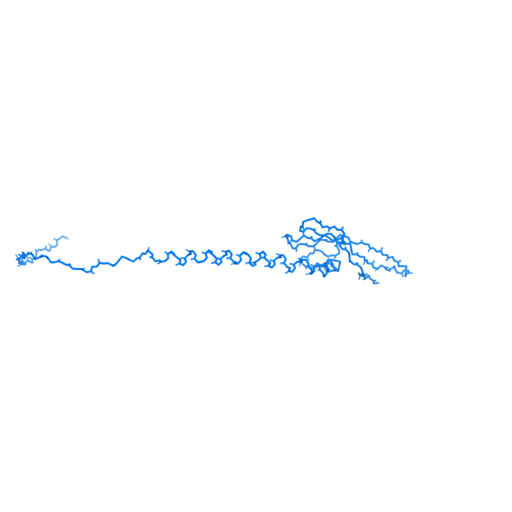1 103 ? -31.226 3.548 45.722 1.00 51.69 103 LEU A O 1
ATOM 818 N N . ARG A 1 104 ? -29.381 2.295 45.622 1.00 48.59 104 ARG A N 1
ATOM 819 C CA . ARG A 1 104 ? -29.835 1.311 46.628 1.00 48.59 104 ARG A CA 1
ATOM 820 C C . ARG A 1 104 ? -28.697 0.846 47.531 1.00 48.59 104 ARG A C 1
ATOM 822 O O . ARG A 1 104 ? -28.237 -0.277 47.382 1.00 48.59 104 ARG A O 1
ATOM 829 N N . ASN A 1 105 ? -28.285 1.708 48.467 1.00 46.12 105 ASN A N 1
ATOM 830 C CA . ASN A 1 105 ? -27.658 1.335 49.747 1.00 46.12 105 ASN A CA 1
ATOM 831 C C . ASN A 1 105 ? -27.590 2.543 50.711 1.00 46.12 105 ASN A C 1
ATOM 833 O O . ASN A 1 105 ? -26.516 3.029 51.054 1.00 46.12 105 ASN A O 1
ATOM 837 N N . THR A 1 106 ? -28.745 3.024 51.182 1.00 45.09 106 THR A N 1
ATOM 838 C CA . THR A 1 106 ? -28.837 3.962 52.318 1.00 45.09 106 THR A CA 1
ATOM 839 C C . THR A 1 106 ? -29.776 3.405 53.396 1.00 45.09 106 THR A C 1
ATOM 841 O O . THR A 1 106 ? -30.997 3.501 53.266 1.00 45.09 106 THR A O 1
ATOM 844 N N . PRO A 1 107 ? -29.247 2.794 54.472 1.00 46.81 107 PRO A N 1
ATOM 845 C CA . PRO A 1 107 ? -30.056 2.360 55.603 1.00 46.81 107 PRO A CA 1
ATOM 846 C C . PRO A 1 107 ? -30.269 3.528 56.578 1.00 46.81 107 PRO A C 1
ATOM 848 O O . PRO A 1 107 ? -29.475 3.721 57.497 1.00 46.81 107 PRO A O 1
ATOM 851 N N . THR A 1 108 ? -31.357 4.288 56.411 1.00 46.88 108 THR A N 1
ATOM 852 C CA . THR A 1 108 ? -31.738 5.327 57.386 1.00 46.88 108 THR A CA 1
ATOM 853 C C . THR A 1 108 ? -33.256 5.435 57.558 1.00 46.88 108 THR A C 1
ATOM 855 O O . THR A 1 108 ? -33.930 6.082 56.759 1.00 46.88 108 THR A O 1
ATOM 858 N N . SER A 1 109 ? -33.796 4.865 58.642 1.00 38.31 109 SER A N 1
ATOM 859 C CA . SER A 1 109 ? -35.116 5.242 59.175 1.00 38.31 109 SER A CA 1
ATOM 860 C C . SER A 1 109 ? -35.280 4.936 60.677 1.00 38.31 109 SER A C 1
ATOM 862 O O . SER A 1 109 ? -35.354 3.794 61.118 1.00 38.31 109 SER A O 1
ATOM 864 N N . THR A 1 110 ? -35.392 6.010 61.456 1.00 40.12 110 THR A N 1
ATOM 865 C CA . THR A 1 110 ? -35.927 6.130 62.831 1.00 40.12 110 THR A CA 1
ATOM 866 C C . THR A 1 110 ? -36.455 7.570 62.970 1.00 40.12 110 THR A C 1
ATOM 868 O O . THR A 1 110 ? -36.077 8.401 62.138 1.00 40.12 110 THR A O 1
ATOM 871 N N . PRO A 1 111 ? -37.250 7.952 63.998 1.00 59.31 111 PRO A N 1
ATOM 872 C CA . PRO A 1 111 ? -37.980 7.190 65.032 1.00 59.31 111 PRO A CA 1
ATOM 873 C C . PRO A 1 111 ? -39.513 7.291 64.714 1.00 59.31 111 PRO A C 1
ATOM 875 O O . PRO A 1 111 ? -39.811 7.297 63.520 1.00 59.31 111 PRO A O 1
ATOM 878 N N . PRO A 1 112 ? -40.511 7.435 65.631 1.00 51.66 112 PRO A N 1
ATOM 879 C CA . PRO A 1 112 ? -40.599 7.197 67.085 1.00 51.66 112 PRO A CA 1
ATOM 880 C C . PRO A 1 112 ? -41.822 6.361 67.558 1.00 51.66 112 PRO A C 1
ATOM 882 O O . PRO A 1 112 ? -42.755 6.091 66.809 1.00 51.66 112 PRO A O 1
ATOM 885 N N . GLY A 1 113 ? -41.855 6.042 68.858 1.00 34.97 113 GLY A N 1
ATOM 886 C CA . GLY A 1 113 ? -43.017 5.508 69.590 1.00 34.97 113 GLY A CA 1
ATOM 887 C C . GLY A 1 113 ? -42.593 4.969 70.962 1.00 34.97 113 GLY A C 1
ATOM 888 O O . GLY A 1 113 ? -41.631 4.212 71.032 1.00 34.97 113 GLY A O 1
ATOM 889 N N . ALA A 1 114 ? -43.237 5.402 72.049 1.00 43.41 114 ALA A N 1
ATOM 890 C CA . ALA A 1 114 ? -42.787 5.136 73.421 1.00 43.41 114 ALA A CA 1
ATOM 891 C C . ALA A 1 114 ? -43.480 3.931 74.079 1.00 43.41 114 ALA A C 1
ATOM 893 O O . ALA A 1 114 ? -44.659 3.701 73.832 1.00 43.41 114 ALA A O 1
ATOM 894 N N . ILE A 1 115 ? -42.771 3.278 75.005 1.00 42.34 115 ILE A N 1
ATOM 895 C CA . ILE A 1 115 ? -43.269 2.919 76.345 1.00 42.34 115 ILE A CA 1
ATOM 896 C C . ILE A 1 115 ? -42.100 3.042 77.329 1.00 42.34 115 ILE A C 1
ATOM 898 O O . ILE A 1 115 ? -40.956 2.758 76.965 1.00 42.34 115 ILE A O 1
ATOM 902 N N . ASP A 1 116 ? -42.372 3.515 78.541 1.00 41.75 116 ASP A N 1
ATOM 903 C CA . ASP A 1 116 ? -41.433 3.448 79.655 1.00 41.75 116 ASP A CA 1
ATOM 904 C C . ASP A 1 116 ? -41.595 2.129 80.418 1.00 41.75 116 ASP A C 1
ATOM 906 O O . ASP A 1 116 ? -42.634 1.485 80.337 1.00 41.75 116 ASP A O 1
ATOM 910 N N . ASP A 1 117 ? -40.565 1.748 81.171 1.00 38.81 117 ASP A N 1
ATOM 911 C CA . ASP A 1 117 ? -40.758 1.112 82.475 1.00 38.81 117 ASP A CA 1
ATOM 912 C C . ASP A 1 117 ? -39.449 1.219 83.269 1.00 38.81 117 ASP A C 1
ATOM 914 O O . ASP A 1 117 ? -38.382 0.753 82.855 1.00 38.81 117 ASP A O 1
ATOM 918 N N . GLY A 1 118 ? -39.498 1.919 84.400 1.00 42.12 118 GLY A N 1
ATOM 919 C CA . GLY A 1 118 ? -38.311 2.237 85.186 1.00 42.12 118 GLY A CA 1
ATOM 920 C C . GLY A 1 118 ? -37.939 1.140 86.182 1.00 42.12 118 GLY A C 1
ATOM 921 O O . GLY A 1 118 ? -38.629 0.962 87.183 1.00 42.12 118 GLY A O 1
ATOM 922 N N . VAL A 1 119 ? -36.769 0.513 86.015 1.00 39.78 119 VAL A N 1
ATOM 923 C CA . VAL A 1 119 ? -36.098 -0.219 87.106 1.00 39.78 119 VAL A CA 1
ATOM 924 C C . VAL A 1 119 ? -34.866 0.554 87.570 1.00 39.78 119 VAL A C 1
ATOM 926 O O . VAL A 1 119 ? -33.803 0.561 86.955 1.00 39.78 119 VAL A O 1
ATOM 929 N N . LYS A 1 120 ? -35.044 1.231 88.701 1.00 40.06 120 LYS A N 1
ATOM 930 C CA . LYS A 1 120 ? -33.999 1.855 89.518 1.00 40.06 120 LYS A CA 1
ATOM 931 C C . LYS A 1 120 ? -33.291 0.765 90.339 1.00 40.06 120 LYS A C 1
ATOM 933 O O . LYS A 1 120 ? -33.986 -0.150 90.762 1.00 40.06 120 LYS A O 1
ATOM 938 N N . VAL A 1 121 ? -31.990 0.933 90.649 1.00 38.44 121 VAL A N 1
ATOM 939 C CA . VAL A 1 121 ? -31.336 0.710 91.978 1.00 38.44 121 VAL A CA 1
ATOM 940 C C . VAL A 1 121 ? -29.831 0.335 91.889 1.00 38.44 121 VAL A C 1
ATOM 942 O O . VAL A 1 121 ? -29.473 -0.774 91.524 1.00 38.44 121 VAL A O 1
ATOM 945 N N . GLN A 1 122 ? -28.995 1.293 92.326 1.00 32.75 122 GLN A N 1
ATOM 946 C CA . GLN A 1 122 ? -27.770 1.187 93.162 1.00 32.75 122 GLN A CA 1
ATOM 947 C C . GLN A 1 122 ? -26.505 0.413 92.704 1.00 32.75 122 GLN A C 1
ATOM 9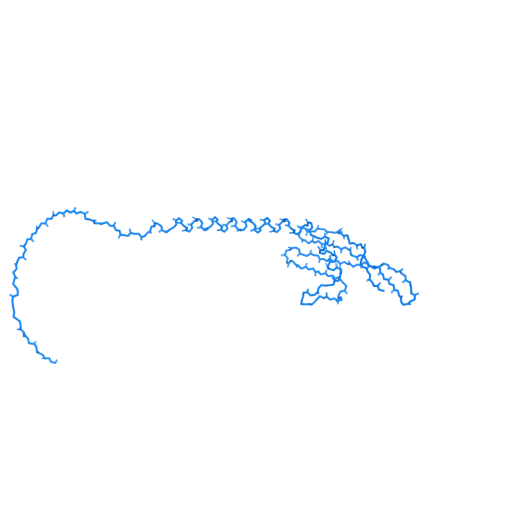49 O O . GLN A 1 122 ? -26.416 -0.805 92.810 1.00 32.75 122 GLN A O 1
ATOM 954 N N . ASP A 1 123 ? -25.434 1.185 92.466 1.00 40.81 123 ASP A N 1
ATOM 955 C CA . ASP A 1 123 ? -24.068 0.897 92.961 1.00 40.81 123 ASP A CA 1
ATOM 956 C C . ASP A 1 123 ? -24.073 0.785 94.507 1.00 40.81 123 ASP A C 1
ATOM 958 O O . ASP A 1 123 ? -24.839 1.533 95.134 1.00 40.81 123 ASP A O 1
ATOM 962 N N . PRO A 1 124 ? -23.219 -0.045 95.171 1.00 44.31 124 PRO A N 1
ATOM 963 C CA . PRO A 1 124 ? -21.839 0.412 95.454 1.00 44.31 124 PRO A CA 1
ATOM 964 C C . PRO A 1 124 ? -20.725 -0.654 95.736 1.00 44.31 124 PRO A C 1
ATOM 966 O O . PRO A 1 124 ? -20.973 -1.825 95.990 1.00 44.31 124 PRO A O 1
ATOM 969 N N . VAL A 1 125 ? -19.475 -0.159 95.853 1.00 41.75 125 VAL A N 1
ATOM 970 C CA . VAL A 1 125 ? -18.281 -0.736 96.554 1.00 41.75 125 VAL A CA 1
ATOM 971 C C . VAL A 1 125 ? -17.395 -1.817 95.868 1.00 41.75 125 VAL A C 1
ATOM 973 O O . VAL A 1 125 ? -17.545 -3.013 96.069 1.00 41.75 125 VAL A O 1
ATOM 976 N N . ARG A 1 126 ? -16.312 -1.338 95.227 1.00 38.69 126 ARG A N 1
ATOM 977 C CA . ARG A 1 126 ? -14.859 -1.551 95.534 1.00 38.69 126 ARG A CA 1
ATOM 978 C C . ARG A 1 126 ? -14.307 -2.936 95.995 1.00 38.69 126 ARG A C 1
ATOM 980 O O . ARG A 1 126 ? -14.677 -3.440 97.049 1.00 38.69 126 ARG A O 1
ATOM 987 N N . SER A 1 127 ? -13.136 -3.292 95.415 1.00 37.81 127 SER A N 1
ATOM 988 C CA . SER A 1 127 ? -12.092 -4.257 95.892 1.00 37.81 127 SER A CA 1
ATOM 989 C C . SER A 1 127 ? -12.326 -5.734 95.495 1.00 37.81 127 SER A C 1
ATOM 991 O O . SER A 1 127 ? -13.460 -6.180 95.534 1.00 37.81 127 SER A O 1
ATOM 993 N N . LYS A 1 128 ? -11.347 -6.582 95.114 1.00 42.81 128 LYS A N 1
ATOM 994 C CA . LYS A 1 128 ? -9.866 -6.647 95.287 1.00 42.81 128 LYS A CA 1
ATOM 995 C C . LYS A 1 128 ? -9.220 -7.166 93.971 1.00 42.81 128 LYS A C 1
ATOM 997 O O . LYS A 1 128 ? -9.860 -7.932 93.269 1.00 42.81 128 LYS A O 1
ATOM 1002 N N . ARG A 1 129 ? -8.076 -6.666 93.484 1.00 37.44 129 ARG A N 1
ATOM 1003 C CA . ARG A 1 129 ? -6.659 -6.963 93.835 1.00 37.44 129 ARG A CA 1
ATOM 1004 C C . ARG A 1 129 ? -6.163 -8.400 93.517 1.00 37.44 129 ARG A C 1
ATOM 1006 O O . ARG A 1 129 ? -6.569 -9.320 94.210 1.00 37.44 129 ARG A O 1
ATOM 1013 N N . VAL A 1 130 ? -5.187 -8.475 92.594 1.00 39.31 130 VAL A N 1
ATOM 1014 C CA . VAL A 1 130 ? -4.039 -9.420 92.483 1.00 39.31 130 VAL A CA 1
ATOM 1015 C C . VAL A 1 130 ? -4.331 -10.928 92.452 1.00 39.31 130 VAL A C 1
ATOM 1017 O O . VAL A 1 130 ? -4.686 -11.505 93.475 1.00 39.31 130 VAL A O 1
ATOM 1020 N N . TRP A 1 131 ? -4.000 -11.553 91.315 1.00 40.38 131 TRP A N 1
ATOM 1021 C CA . TRP A 1 131 ? -2.846 -12.462 91.202 1.00 40.38 131 TRP A CA 1
ATOM 1022 C C . TRP A 1 131 ? -1.959 -11.972 90.050 1.00 40.38 131 TRP A C 1
ATOM 1024 O O . TRP A 1 131 ? -2.536 -11.347 89.130 1.00 40.38 131 TRP A O 1
#

InterPro domains:
  IPR006564 Zinc finger, PMZ-type [SM00575] (48-75)
  IPR007527 Zinc finger, SWIM-type [PF04434] (37-70)
  IPR007527 Zinc finger, SWIM-type [PS50966] (37-73)

Secondary structure (DSSP, 8-state):
--EEEEEEEEEEETTEEEEEEEEEEE-TT--EEEEEEEEEEETTTTEEEETT-S-EETTEE-HHHHHHHHTTHHHHHHHHHHHHHHHHHHHHHHHHHHHTTTTS---------------------------

Foldseek 3Di:
DKDWDDKDFDDDDPQKTKIWTWIWDADPVRDIDIDIKIWIARLVVRDIDIPPVPDDPPPDDDPNSVVVVVVCCVPNVPPVVVVVVVVVVVVVVVVVVVVVPPPPDDDDDDDDDDDDDDDDDDDDDDDDDDD

Organism: NCBI:txid261450

Radius of gyration: 38.53 Å; chains: 1; bounding box: 65×20×119 Å

pLDDT: mean 72.67, std 19.97, range [32.75, 94.44]

Sequence (131 aa):
MASCFNTTQVHVDGKIVTYIVKVRMVSEKGERWVKEYEVFYNGKEIEVQCICNLFNFKGILCRHALSALNNNEAAVSKEHYKVALEALAEAMNKVKQVEGCELRNTPTSTPPGAIDDGVKVQDPVRSKRVW